Protein AF-E3ZU09-F1 (afdb_monomer_lite)

Secondary structure (DSSP, 8-state):
-GGG-TT------TT--TTHHHHSHHHHHHHHHHHHHHH---

Sequence (42 aa):
MLEKYPHASFAILDFAGHNLQIEQPKIFTTMVQDFLFRVKPE

Organism: NCBI:txid702453

Radius of gyration: 12.04 Å; chains: 1; bounding box: 20×30×27 Å

pLDDT: mean 93.36, std 6.15, range [70.31, 98.12]

Structure (mmCIF, N/CA/C/O backbone):
data_AF-E3ZU09-F1
#
_entry.id   AF-E3ZU09-F1
#
loop_
_atom_site.group_PDB
_atom_site.id
_atom_site.type_symbol
_atom_site.label_atom_id
_atom_site.label_alt_id
_atom_site.label_comp_id
_atom_site.label_asym_id
_atom_site.label_entity_id
_atom_site.label_seq_id
_atom_site.pdbx_PDB_ins_code
_atom_site.Cartn_x
_atom_site.Cartn_y
_atom_site.Cartn_z
_atom_site.occupancy
_atom_site.B_iso_or_equiv
_atom_site.auth_seq_id
_atom_site.auth_comp_id
_atom_site.auth_asym_id
_atom_site.auth_atom_id
_atom_site.pdbx_PDB_model_num
ATOM 1 N N . MET A 1 1 ? 5.109 2.598 -16.077 1.00 70.56 1 MET A N 1
ATOM 2 C CA . MET A 1 1 ? 5.888 2.150 -14.894 1.00 70.56 1 MET A CA 1
ATOM 3 C C . MET A 1 1 ? 5.564 0.702 -14.545 1.00 70.56 1 MET A C 1
ATOM 5 O O . MET A 1 1 ? 6.491 -0.087 -14.490 1.00 70.56 1 MET A O 1
ATOM 9 N N . LEU A 1 2 ? 4.283 0.334 -14.410 1.00 88.31 2 LEU A N 1
ATOM 10 C CA . LEU A 1 2 ? 3.853 -1.056 -14.171 1.00 88.31 2 LEU A CA 1
ATOM 11 C C . LEU A 1 2 ? 4.380 -2.059 -15.211 1.00 88.31 2 LEU A C 1
ATOM 13 O O . LEU A 1 2 ? 4.822 -3.135 -14.846 1.00 88.31 2 LEU A O 1
ATOM 17 N N . GLU A 1 3 ? 4.467 -1.665 -16.483 1.00 90.81 3 GLU A N 1
ATOM 18 C CA . GLU A 1 3 ? 5.055 -2.489 -17.557 1.00 90.81 3 GLU A CA 1
ATOM 19 C C . GLU A 1 3 ? 6.515 -2.912 -17.306 1.00 90.81 3 GLU A C 1
ATOM 21 O O . GLU A 1 3 ? 6.964 -3.922 -17.835 1.00 90.81 3 GLU A O 1
ATOM 26 N N . LYS A 1 4 ? 7.267 -2.153 -16.496 1.00 95.50 4 LYS A N 1
ATOM 27 C CA . LYS A 1 4 ? 8.662 -2.466 -16.141 1.00 95.50 4 LYS A CA 1
ATOM 28 C C . LYS A 1 4 ? 8.775 -3.337 -14.887 1.00 95.50 4 LYS A C 1
ATOM 30 O O . LYS A 1 4 ? 9.852 -3.854 -14.610 1.00 95.50 4 LYS A O 1
ATOM 35 N N . TYR A 1 5 ? 7.688 -3.484 -14.130 1.00 92.56 5 TYR A N 1
ATOM 36 C CA . TYR A 1 5 ? 7.646 -4.201 -12.859 1.00 92.56 5 TYR A CA 1
ATOM 37 C C . TYR A 1 5 ? 6.474 -5.188 -12.875 1.00 92.56 5 TYR A C 1
ATOM 39 O O . TYR A 1 5 ? 5.406 -4.878 -12.347 1.00 92.56 5 TYR A O 1
ATOM 47 N N . PRO A 1 6 ? 6.656 -6.384 -13.460 1.00 89.06 6 PRO A N 1
ATOM 48 C CA . PRO A 1 6 ? 5.558 -7.315 -13.738 1.00 89.06 6 PRO A CA 1
ATOM 49 C C . PRO A 1 6 ? 4.820 -7.829 -12.489 1.00 89.06 6 PRO A C 1
ATOM 51 O O . PRO A 1 6 ? 3.720 -8.355 -12.606 1.00 89.06 6 PRO A O 1
ATOM 54 N N . HIS A 1 7 ? 5.394 -7.663 -11.294 1.00 89.81 7 HIS A N 1
ATOM 55 C CA . HIS A 1 7 ? 4.777 -8.053 -10.019 1.00 89.81 7 HIS A CA 1
ATOM 56 C C . HIS A 1 7 ? 4.240 -6.867 -9.197 1.00 89.81 7 HIS A C 1
ATOM 58 O O . HIS A 1 7 ? 3.746 -7.065 -8.083 1.00 89.81 7 HIS A O 1
ATOM 64 N N . ALA A 1 8 ? 4.339 -5.640 -9.718 1.00 93.44 8 ALA A N 1
ATOM 65 C CA . ALA A 1 8 ? 3.840 -4.451 -9.039 1.00 93.44 8 ALA A CA 1
ATOM 66 C C . ALA A 1 8 ? 2.308 -4.378 -9.066 1.00 93.44 8 ALA A C 1
ATOM 68 O O . ALA A 1 8 ? 1.651 -4.832 -10.002 1.00 93.44 8 ALA A O 1
ATOM 69 N N . SER A 1 9 ? 1.744 -3.744 -8.042 1.00 92.50 9 SER A N 1
ATOM 70 C CA . SER A 1 9 ? 0.316 -3.449 -7.942 1.00 92.50 9 SER A CA 1
ATOM 71 C C . SER A 1 9 ? 0.128 -1.947 -7.761 1.00 92.50 9 SER A C 1
ATOM 73 O O . SER A 1 9 ? 0.939 -1.291 -7.109 1.00 92.50 9 SER A O 1
ATOM 75 N N . PHE A 1 10 ? -0.937 -1.401 -8.338 1.00 94.38 10 PHE A N 1
ATOM 76 C CA . PHE A 1 10 ? -1.326 -0.004 -8.179 1.00 94.38 10 PHE A CA 1
ATOM 77 C C . PHE A 1 10 ? -2.819 0.056 -7.873 1.00 94.38 10 PHE A C 1
ATOM 79 O O . PHE A 1 10 ? -3.602 -0.637 -8.521 1.00 94.38 10 PHE A O 1
ATOM 86 N N . ALA A 1 11 ? -3.202 0.866 -6.890 1.00 94.00 11 ALA A N 1
ATOM 87 C CA . ALA A 1 11 ? -4.589 1.055 -6.494 1.00 94.00 11 ALA A CA 1
ATOM 88 C C . ALA A 1 11 ? -4.858 2.540 -6.246 1.00 94.00 11 ALA A C 1
ATOM 90 O O . ALA A 1 11 ? -4.013 3.250 -5.701 1.00 94.00 11 ALA A O 1
ATOM 91 N N . ILE A 1 12 ? -6.049 2.980 -6.636 1.00 94.81 12 ILE A N 1
ATOM 92 C CA . ILE A 1 12 ? -6.617 4.279 -6.279 1.00 94.81 12 ILE A CA 1
ATOM 93 C C . ILE A 1 12 ? -7.710 3.981 -5.258 1.00 94.81 12 ILE A C 1
ATOM 95 O O . ILE A 1 12 ? -8.511 3.072 -5.474 1.00 94.81 12 ILE A O 1
ATOM 99 N N . LEU A 1 13 ? -7.704 4.695 -4.137 1.00 94.88 13 LEU A N 1
ATOM 100 C CA . LEU A 1 13 ? -8.606 4.449 -3.018 1.00 94.88 13 LEU A CA 1
ATOM 101 C C . LEU A 1 13 ? -9.429 5.700 -2.740 1.00 94.88 13 LEU A C 1
ATOM 103 O O . LEU A 1 13 ? -8.879 6.797 -2.652 1.00 94.88 13 LEU A O 1
ATOM 107 N N . ASP A 1 14 ? -10.734 5.515 -2.572 1.00 94.25 14 ASP A N 1
ATOM 108 C CA . ASP A 1 14 ? -11.622 6.573 -2.107 1.00 94.25 14 ASP A CA 1
ATOM 109 C C . ASP A 1 14 ? -11.407 6.839 -0.609 1.00 94.25 14 ASP A C 1
ATOM 111 O O . ASP A 1 14 ? -10.939 5.978 0.139 1.00 94.25 14 ASP A O 1
ATOM 115 N N . PHE A 1 15 ? -11.799 8.034 -0.155 1.00 93.88 15 PHE A N 1
ATOM 116 C CA . PHE A 1 15 ? -11.791 8.424 1.264 1.00 93.88 15 PHE A CA 1
ATOM 117 C C . PHE A 1 15 ? -10.414 8.374 1.954 1.00 93.88 15 PHE A C 1
ATOM 119 O O . PHE A 1 15 ? -10.343 8.175 3.170 1.00 93.88 15 PHE A O 1
ATOM 126 N N . ALA A 1 16 ? -9.334 8.570 1.194 1.00 95.94 16 ALA A N 1
ATOM 127 C CA . ALA A 1 16 ? -7.988 8.766 1.718 1.00 95.94 16 ALA A CA 1
ATOM 128 C C . ALA A 1 16 ? -7.215 9.810 0.898 1.00 95.94 16 ALA A C 1
ATOM 130 O O . ALA A 1 16 ? -7.272 9.825 -0.332 1.00 95.94 16 ALA A O 1
ATOM 131 N N . GLY A 1 17 ? -6.48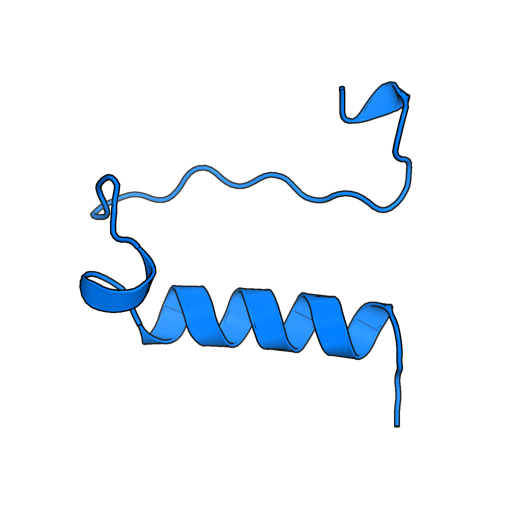3 10.677 1.589 1.00 92.88 17 GLY A N 1
ATOM 132 C CA . GLY A 1 17 ? -5.524 11.618 1.033 1.00 92.88 17 GLY A CA 1
ATOM 133 C C . GLY A 1 17 ? -4.096 11.073 1.069 1.00 92.88 17 GLY A C 1
ATOM 134 O O . GLY A 1 17 ? -3.837 9.890 0.860 1.00 92.88 17 GLY A O 1
ATOM 135 N N . HIS A 1 18 ? -3.136 11.958 1.341 1.00 95.81 18 HIS A N 1
ATOM 136 C CA . HIS A 1 18 ? -1.709 11.616 1.325 1.00 95.81 18 HIS A CA 1
ATOM 137 C C . HIS A 1 18 ? -1.315 10.623 2.427 1.00 95.81 18 HIS A C 1
ATOM 139 O O . HIS A 1 18 ? -0.332 9.903 2.270 1.00 95.81 18 HIS A O 1
ATOM 145 N N . ASN A 1 19 ? -2.067 10.573 3.531 1.00 96.50 19 ASN A N 1
ATOM 146 C CA . ASN A 1 19 ? -1.726 9.780 4.708 1.00 96.50 19 ASN A CA 1
ATOM 147 C C . ASN A 1 19 ? -2.668 8.584 4.875 1.00 96.50 19 ASN A C 1
ATOM 149 O O . ASN A 1 19 ? -3.264 8.388 5.938 1.00 96.50 19 ASN A O 1
ATOM 153 N N . LEU A 1 20 ? -2.772 7.753 3.834 1.00 97.25 20 LEU A N 1
ATOM 154 C CA . LEU A 1 20 ? -3.592 6.537 3.819 1.00 97.25 20 LEU A CA 1
ATOM 155 C C . LEU A 1 20 ? -3.414 5.665 5.077 1.00 97.25 20 LEU A C 1
ATOM 157 O O . LEU A 1 20 ? -4.390 5.127 5.593 1.00 97.25 20 LEU A O 1
ATOM 161 N N . GLN A 1 21 ? -2.190 5.548 5.600 1.00 97.38 21 GLN A N 1
ATOM 162 C CA . GLN A 1 21 ? -1.878 4.754 6.791 1.00 97.38 21 GLN A CA 1
ATOM 163 C C . GLN A 1 21 ? -2.541 5.269 8.081 1.00 97.38 21 GLN A C 1
ATOM 165 O O . GLN A 1 21 ? -2.716 4.492 9.016 1.00 97.38 21 GLN A O 1
ATOM 170 N N . ILE A 1 22 ? -2.904 6.557 8.139 1.00 97.56 22 ILE A N 1
ATOM 171 C CA . ILE A 1 22 ? -3.613 7.181 9.270 1.00 97.56 22 ILE A CA 1
ATOM 172 C C . ILE A 1 22 ? -5.119 7.215 8.998 1.00 97.56 22 ILE A C 1
ATOM 174 O O . ILE A 1 22 ? -5.913 6.926 9.887 1.00 97.56 22 ILE A O 1
ATOM 178 N N . GLU A 1 23 ? -5.507 7.572 7.774 1.00 97.88 23 GLU A N 1
ATOM 179 C CA . GLU A 1 23 ? -6.903 7.820 7.400 1.00 97.88 23 GLU A CA 1
ATOM 180 C C . GLU A 1 23 ? -7.696 6.518 7.191 1.00 97.88 23 GLU A C 1
ATOM 182 O O . GLU A 1 23 ? -8.854 6.426 7.592 1.00 97.88 23 GLU A O 1
ATOM 187 N N . GLN A 1 24 ? -7.064 5.489 6.614 1.00 97.62 24 GLN A N 1
ATOM 188 C CA . GLN A 1 24 ? -7.656 4.167 6.365 1.00 97.62 24 GLN A CA 1
ATOM 189 C C . GLN A 1 24 ? -6.698 3.042 6.810 1.00 97.62 24 GLN A C 1
ATOM 191 O O . GLN A 1 24 ? -6.271 2.212 5.995 1.00 97.62 24 GLN A O 1
ATOM 196 N N . PRO A 1 25 ? -6.359 2.954 8.112 1.00 97.44 25 PRO A N 1
ATOM 197 C CA . PRO A 1 25 ? -5.308 2.067 8.620 1.00 97.44 25 PRO A CA 1
ATOM 198 C C . PRO A 1 25 ? -5.574 0.587 8.323 1.00 97.44 25 PRO A C 1
ATOM 200 O O . PRO A 1 25 ? -4.642 -0.181 8.081 1.00 97.44 25 PRO A O 1
ATOM 203 N N . LYS A 1 26 ? -6.850 0.179 8.290 1.00 97.88 26 LYS A N 1
ATOM 204 C CA . LYS A 1 26 ? -7.243 -1.194 7.955 1.00 97.88 26 LYS A CA 1
ATOM 205 C C . LYS A 1 26 ? -6.924 -1.533 6.497 1.00 97.88 26 LYS A C 1
ATOM 207 O O . LYS A 1 26 ? -6.294 -2.555 6.254 1.00 97.88 26 LYS A O 1
ATOM 212 N N . ILE A 1 27 ? -7.313 -0.671 5.551 1.00 97.0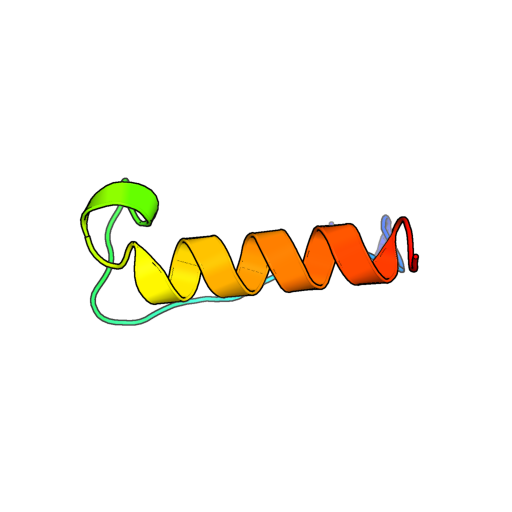0 27 ILE A N 1
ATOM 213 C CA . ILE A 1 27 ? -7.057 -0.882 4.116 1.00 97.00 27 ILE A CA 1
ATOM 214 C C . ILE A 1 27 ? -5.551 -0.919 3.861 1.00 97.00 27 ILE A C 1
ATOM 216 O O . ILE A 1 27 ? -5.058 -1.858 3.237 1.00 97.00 27 ILE A O 1
ATOM 220 N N . PHE A 1 28 ? -4.818 0.051 4.416 1.00 97.38 28 PHE A N 1
ATOM 221 C CA . PHE A 1 28 ? -3.362 0.097 4.323 1.00 97.38 28 PHE A CA 1
ATOM 222 C C . PHE A 1 28 ? -2.717 -1.202 4.824 1.00 97.38 28 PHE A C 1
ATOM 224 O O . PHE A 1 28 ? -1.962 -1.843 4.093 1.00 97.38 28 PHE A O 1
ATOM 231 N N . THR A 1 29 ? -3.055 -1.625 6.047 1.00 98.12 29 THR A N 1
ATOM 232 C CA . THR A 1 29 ? -2.467 -2.822 6.665 1.00 98.12 29 THR A CA 1
ATOM 233 C C . THR A 1 29 ? -2.771 -4.075 5.849 1.00 98.12 29 THR A C 1
ATOM 235 O O . THR A 1 29 ? -1.866 -4.869 5.604 1.00 98.12 29 THR A O 1
ATOM 238 N N . THR A 1 30 ? -4.007 -4.236 5.369 1.00 97.56 30 THR A N 1
ATOM 239 C CA . THR A 1 30 ? -4.387 -5.381 4.531 1.00 97.56 30 THR A CA 1
ATOM 240 C C . THR A 1 30 ? -3.599 -5.420 3.219 1.00 97.56 30 THR A C 1
ATOM 242 O O . THR A 1 30 ? -3.094 -6.479 2.855 1.00 97.56 30 THR A O 1
ATOM 245 N N . MET A 1 31 ? -3.429 -4.287 2.529 1.00 96.56 31 MET A N 1
ATOM 246 C CA . MET A 1 31 ? -2.652 -4.236 1.282 1.00 96.56 31 MET A CA 1
ATOM 247 C C . MET A 1 31 ? -1.165 -4.547 1.501 1.00 96.56 31 MET A C 1
ATOM 249 O O . MET A 1 31 ? -0.551 -5.232 0.683 1.00 96.56 31 MET A O 1
ATOM 253 N N . VAL A 1 32 ? -0.585 -4.073 2.608 1.00 96.06 32 VAL A N 1
ATOM 254 C CA . VAL A 1 32 ? 0.808 -4.384 2.971 1.00 96.06 32 VAL A CA 1
ATOM 255 C C . VAL A 1 32 ? 0.964 -5.866 3.312 1.00 96.06 32 VAL A C 1
ATOM 257 O O . VAL A 1 32 ? 1.919 -6.493 2.859 1.00 96.06 32 VAL A O 1
ATOM 260 N N . GLN A 1 33 ? 0.028 -6.446 4.067 1.00 97.06 33 GLN A N 1
ATOM 261 C CA . GLN A 1 33 ? 0.042 -7.873 4.401 1.00 97.06 33 GLN A CA 1
ATOM 262 C C . GLN A 1 33 ? -0.077 -8.757 3.156 1.00 97.06 33 GLN A C 1
ATOM 264 O O . GLN A 1 33 ? 0.697 -9.702 3.025 1.00 97.06 33 GLN A O 1
ATOM 269 N N . ASP A 1 34 ? -0.977 -8.427 2.225 1.00 95.81 34 ASP A N 1
ATOM 270 C CA . ASP A 1 34 ? -1.090 -9.139 0.944 1.00 95.81 34 ASP A CA 1
ATOM 271 C C . ASP A 1 34 ? 0.221 -9.079 0.150 1.00 95.81 34 ASP A C 1
ATOM 273 O O . ASP A 1 34 ? 0.723 -10.102 -0.320 1.00 95.81 34 ASP A O 1
ATOM 277 N N . PHE A 1 35 ? 0.822 -7.890 0.047 1.00 94.69 35 PHE A N 1
ATOM 278 C CA . PHE A 1 35 ? 2.101 -7.734 -0.636 1.00 94.69 35 PHE A CA 1
ATOM 279 C C . PHE A 1 35 ? 3.197 -8.597 0.002 1.00 94.69 35 PHE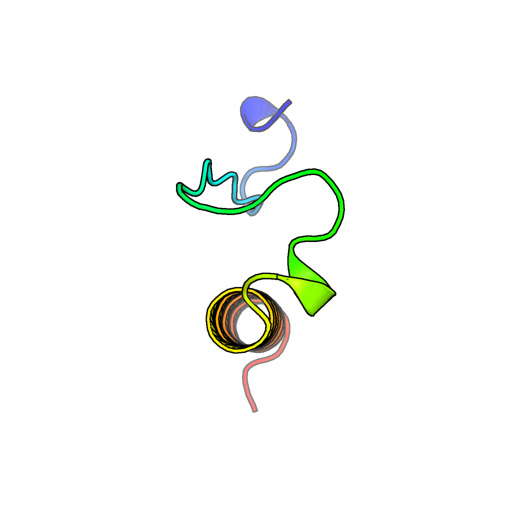 A C 1
ATOM 281 O O . PHE A 1 35 ? 3.905 -9.311 -0.711 1.00 94.69 35 PHE A O 1
ATOM 288 N N . LEU A 1 36 ? 3.317 -8.573 1.333 1.00 95.31 36 LEU A N 1
ATOM 289 C CA . LEU A 1 36 ? 4.296 -9.388 2.053 1.00 95.31 36 LEU A CA 1
ATOM 290 C C . LEU A 1 36 ? 4.047 -10.884 1.849 1.00 95.31 36 LEU A C 1
ATOM 292 O O . LEU A 1 36 ? 5.003 -11.609 1.590 1.00 95.31 36 LEU A O 1
ATOM 296 N N . PHE A 1 37 ? 2.788 -11.328 1.881 1.00 96.00 37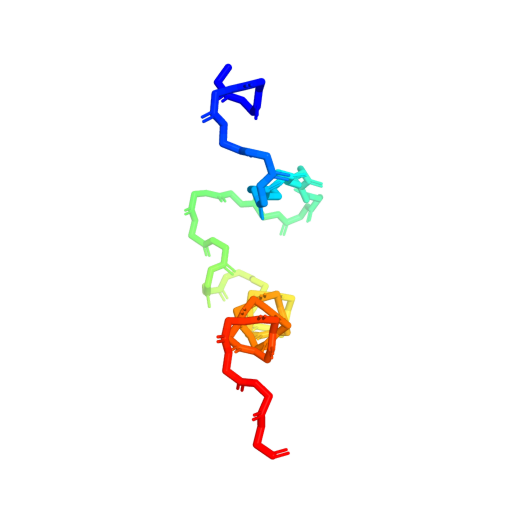 PHE A N 1
ATOM 297 C CA . PHE A 1 37 ? 2.426 -12.721 1.627 1.00 96.00 37 PHE A CA 1
ATOM 298 C C . PHE A 1 37 ? 2.815 -13.171 0.212 1.00 96.00 37 PHE A C 1
ATOM 300 O O . PHE A 1 37 ? 3.352 -14.262 0.041 1.00 96.00 37 PHE A O 1
ATOM 307 N N . ARG A 1 38 ? 2.628 -12.326 -0.812 1.00 93.19 38 ARG A N 1
ATOM 308 C CA . ARG A 1 38 ? 3.052 -12.642 -2.191 1.00 93.19 38 ARG A CA 1
ATOM 309 C C . ARG A 1 38 ? 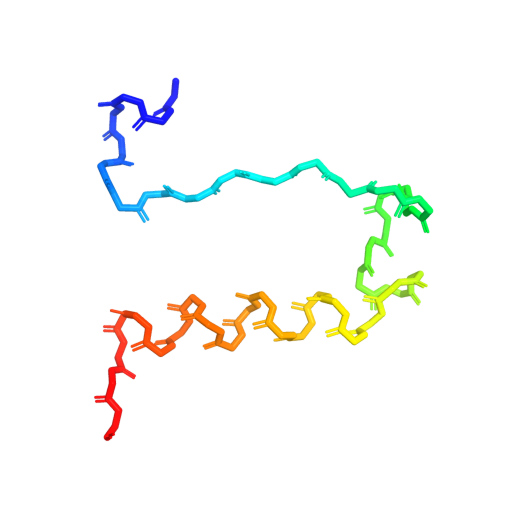4.571 -12.737 -2.352 1.00 93.19 38 ARG A C 1
ATOM 311 O O . ARG A 1 38 ? 5.038 -13.489 -3.202 1.00 93.1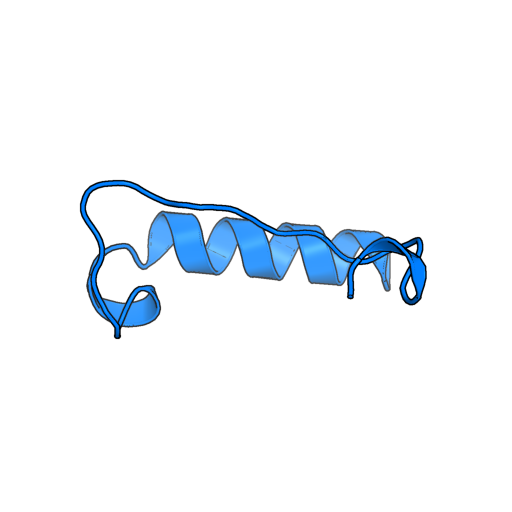9 38 ARG A O 1
ATOM 318 N N . VAL A 1 39 ? 5.334 -11.967 -1.575 1.00 91.44 39 VAL A N 1
ATOM 319 C CA . VAL A 1 39 ? 6.808 -11.972 -1.619 1.00 91.44 39 VAL A CA 1
ATOM 320 C C . VAL A 1 39 ? 7.395 -13.109 -0.782 1.00 91.44 39 VAL A C 1
ATOM 322 O O . VAL A 1 39 ? 8.398 -13.705 -1.174 1.00 91.44 39 VAL A O 1
ATOM 325 N N . LYS A 1 40 ? 6.780 -13.415 0.361 1.00 91.88 40 LYS A N 1
ATOM 326 C CA . LYS A 1 40 ? 7.187 -14.484 1.271 1.00 91.88 40 LYS A CA 1
ATOM 327 C C . LYS A 1 40 ? 5.940 -15.160 1.859 1.00 91.88 40 LYS A C 1
ATOM 329 O O . LYS A 1 40 ? 5.481 -14.760 2.930 1.00 91.88 40 LYS A O 1
ATOM 334 N N . PRO A 1 41 ? 5.410 -16.184 1.176 1.00 79.69 41 PRO A N 1
ATOM 335 C CA . PRO A 1 41 ? 4.417 -17.071 1.761 1.00 79.69 41 PRO A CA 1
ATOM 336 C C . PRO A 1 41 ? 5.114 -17.876 2.865 1.00 79.69 41 PRO A C 1
ATOM 338 O O . PRO A 1 41 ? 6.151 -18.488 2.601 1.00 79.69 41 PRO A O 1
ATOM 341 N N . GLU A 1 42 ? 4.606 -17.824 4.094 1.00 70.31 42 GLU A N 1
ATOM 342 C CA . GLU A 1 42 ? 5.054 -18.708 5.184 1.00 70.31 42 GLU A CA 1
ATOM 343 C C . GLU A 1 42 ? 4.278 -20.026 5.179 1.00 70.31 42 GLU A C 1
ATOM 345 O O . GLU A 1 42 ? 3.063 -19.993 4.866 1.00 70.31 42 GLU A O 1
#

Foldseek 3Di:
DCVVPVPDDDDDDPQDDPCCCVRVVPVVVVVVVVVVCVVDPD

InterPro domains:
  IPR029058 Alpha/Beta hydrolase fold [G3DSA:3.40.50.1820] (1-40)
  IPR029058 Alpha/Beta hydrolase fold [SSF53474] (1-36)